Protein AF-A0A6L7SS89-F1 (afdb_monomer)

Mean predicted aligned error: 17.63 Å

Structure (mmCIF, N/CA/C/O backbone):
data_AF-A0A6L7SS89-F1
#
_entry.id   AF-A0A6L7SS89-F1
#
loop_
_atom_site.group_PDB
_atom_site.id
_atom_site.type_symbol
_atom_site.label_atom_id
_atom_site.label_alt_id
_atom_site.label_comp_id
_atom_site.label_asym_id
_atom_site.label_entity_id
_atom_site.label_seq_id
_atom_site.pdbx_PDB_ins_code
_atom_site.Cartn_x
_atom_site.Cartn_y
_atom_site.Cartn_z
_atom_site.occupancy
_atom_site.B_iso_or_equiv
_atom_site.auth_seq_id
_atom_site.auth_comp_id
_atom_site.auth_asym_id
_atom_site.auth_atom_id
_atom_site.pdbx_PDB_model_num
ATOM 1 N N . MET A 1 1 ? 11.963 1.558 8.586 1.00 60.09 1 MET A N 1
ATOM 2 C CA . MET A 1 1 ? 11.588 0.145 8.372 1.00 60.09 1 MET A CA 1
ATOM 3 C C . MET A 1 1 ? 10.521 -0.245 9.372 1.00 60.09 1 MET A C 1
ATOM 5 O O . MET A 1 1 ? 10.834 -0.689 10.477 1.00 60.09 1 MET A O 1
ATOM 9 N N . ALA A 1 2 ? 9.264 -0.023 8.998 1.00 66.81 2 ALA A N 1
ATOM 10 C CA . ALA A 1 2 ? 8.125 -0.410 9.815 1.00 66.81 2 ALA A CA 1
ATOM 11 C C . ALA A 1 2 ? 8.062 -1.941 9.965 1.00 66.81 2 ALA A C 1
ATOM 13 O O . ALA A 1 2 ? 8.276 -2.696 9.013 1.00 66.81 2 ALA A O 1
ATOM 14 N N . ARG A 1 3 ? 7.771 -2.419 11.179 1.00 80.44 3 ARG A N 1
ATOM 15 C CA . ARG A 1 3 ? 7.508 -3.839 11.436 1.00 80.44 3 ARG A CA 1
ATOM 16 C C . ARG A 1 3 ? 6.027 -4.105 11.153 1.00 80.44 3 ARG A C 1
ATOM 18 O O . ARG A 1 3 ? 5.201 -3.844 12.017 1.00 80.44 3 ARG A O 1
ATOM 25 N N . ILE A 1 4 ? 5.719 -4.629 9.968 1.00 88.44 4 ILE A N 1
ATOM 26 C CA . ILE A 1 4 ? 4.383 -5.112 9.585 1.00 88.44 4 ILE A CA 1
ATOM 27 C C . ILE A 1 4 ? 4.368 -6.646 9.608 1.00 88.44 4 ILE A C 1
ATOM 29 O O . ILE A 1 4 ? 5.352 -7.281 9.216 1.00 88.44 4 ILE A O 1
ATOM 33 N N . THR A 1 5 ? 3.281 -7.262 10.074 1.00 91.62 5 THR A N 1
ATOM 34 C CA . THR A 1 5 ? 3.109 -8.718 10.027 1.00 91.62 5 THR A CA 1
ATOM 35 C C . THR A 1 5 ? 1.970 -9.115 9.094 1.00 91.62 5 THR A C 1
ATOM 37 O O . THR A 1 5 ? 1.050 -8.348 8.821 1.00 91.62 5 THR A O 1
ATOM 40 N N . VAL A 1 6 ? 2.006 -10.358 8.609 1.00 90.62 6 VAL A N 1
ATOM 41 C CA . VAL A 1 6 ? 0.923 -10.902 7.772 1.00 90.62 6 VAL A CA 1
ATOM 42 C C . VAL A 1 6 ? -0.401 -10.947 8.539 1.00 90.62 6 VAL A C 1
ATOM 44 O O . VAL A 1 6 ? -1.455 -10.817 7.927 1.00 90.62 6 VAL A O 1
ATOM 47 N N . ASN A 1 7 ? -0.363 -11.113 9.866 1.00 92.88 7 ASN A N 1
ATOM 48 C CA . ASN A 1 7 ? -1.576 -11.171 10.676 1.00 92.88 7 ASN A CA 1
ATOM 49 C C . ASN A 1 7 ? -2.348 -9.847 10.631 1.00 92.88 7 ASN A C 1
ATOM 51 O O . ASN A 1 7 ? -3.558 -9.875 10.451 1.00 92.88 7 ASN A O 1
ATOM 55 N N . ASP A 1 8 ? -1.637 -8.718 10.672 1.00 93.31 8 ASP A N 1
ATOM 56 C CA . ASP A 1 8 ? -2.232 -7.375 10.604 1.00 93.31 8 ASP A CA 1
ATOM 57 C C . ASP A 1 8 ? -2.987 -7.164 9.280 1.00 93.31 8 ASP A C 1
ATOM 59 O O . ASP A 1 8 ? -4.055 -6.563 9.234 1.00 93.31 8 ASP A O 1
ATOM 63 N N . CYS A 1 9 ? -2.469 -7.731 8.188 1.00 93.56 9 CYS A N 1
ATOM 64 C CA . CYS A 1 9 ? -3.127 -7.683 6.883 1.00 93.56 9 CYS A CA 1
ATOM 65 C C . CYS A 1 9 ? -4.353 -8.612 6.809 1.00 93.56 9 CYS A C 1
ATOM 67 O O . CYS A 1 9 ? -5.332 -8.304 6.129 1.00 93.56 9 CYS A O 1
ATOM 69 N N . LEU A 1 10 ? -4.304 -9.761 7.491 1.00 93.69 10 LEU A N 1
ATOM 70 C CA . LEU A 1 10 ? -5.389 -10.747 7.485 1.00 93.69 10 LEU A CA 1
ATOM 71 C C . LEU A 1 10 ? -6.602 -10.322 8.319 1.00 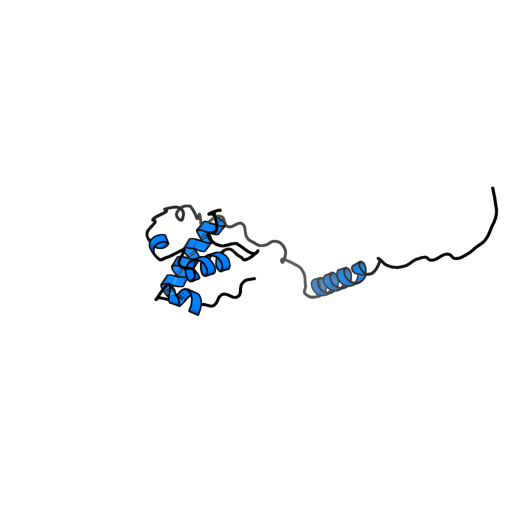93.69 10 LEU A C 1
ATOM 73 O O . LEU A 1 10 ? -7.675 -10.882 8.134 1.00 93.69 10 LEU A O 1
ATOM 77 N N . GLU A 1 11 ? -6.472 -9.309 9.179 1.00 93.50 11 GLU A N 1
ATOM 78 C CA . GLU A 1 11 ? -7.627 -8.671 9.827 1.00 93.50 11 GLU A CA 1
ATOM 79 C C . GLU A 1 11 ? -8.507 -7.890 8.836 1.00 93.50 11 GLU A C 1
ATOM 81 O O . GLU A 1 11 ? -9.667 -7.602 9.132 1.00 93.50 11 GLU A O 1
ATOM 86 N N . LYS A 1 12 ? -7.959 -7.530 7.665 1.00 92.94 12 LYS A N 1
ATOM 87 C CA . LYS A 1 12 ? -8.656 -6.780 6.608 1.00 92.94 12 LYS A CA 1
ATOM 88 C C . LYS A 1 12 ? -8.986 -7.631 5.384 1.00 92.94 12 LYS A C 1
ATOM 90 O O . LYS A 1 12 ? -9.934 -7.319 4.668 1.00 92.94 12 LYS A O 1
ATOM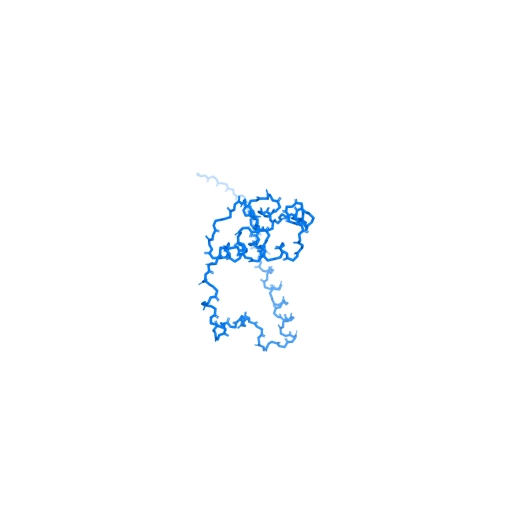 95 N N . VAL A 1 13 ? -8.211 -8.686 5.130 1.00 91.75 13 VAL A N 1
ATOM 96 C CA . VAL A 1 13 ? -8.373 -9.577 3.975 1.00 91.75 13 VAL A CA 1
ATOM 97 C C . VAL A 1 13 ? -8.367 -11.031 4.437 1.00 91.75 13 VAL A C 1
ATOM 99 O O . VAL A 1 13 ? -7.334 -11.558 4.835 1.00 91.75 13 VAL A O 1
ATOM 102 N N . ASP A 1 14 ? -9.494 -11.724 4.292 1.00 88.56 14 ASP A N 1
ATOM 103 C CA . ASP A 1 14 ? -9.659 -13.092 4.811 1.00 88.56 14 ASP A CA 1
ATOM 104 C C . ASP A 1 14 ? -8.817 -14.152 4.072 1.00 88.56 14 ASP A C 1
ATOM 106 O O . ASP A 1 14 ? -8.588 -15.256 4.573 1.00 88.56 14 ASP A O 1
ATOM 110 N N . ASN A 1 15 ? -8.347 -13.847 2.857 1.00 92.94 15 ASN A N 1
ATOM 111 C CA . ASN A 1 15 ? -7.637 -14.792 1.998 1.00 92.94 15 ASN A CA 1
ATOM 112 C C . ASN A 1 15 ? -6.186 -14.362 1.731 1.00 92.94 15 ASN A C 1
ATOM 114 O O . ASN A 1 15 ? -5.919 -13.333 1.114 1.00 92.94 15 ASN A O 1
ATOM 118 N N . ARG A 1 16 ? -5.233 -15.229 2.096 1.00 93.75 16 ARG A N 1
ATOM 119 C CA . ARG A 1 16 ? -3.788 -15.019 1.886 1.00 93.75 16 ARG A CA 1
ATOM 120 C C . ARG A 1 16 ? -3.392 -14.874 0.417 1.00 93.75 16 ARG A C 1
ATOM 122 O O . ARG A 1 16 ? -2.514 -14.078 0.108 1.00 93.75 16 ARG A O 1
ATOM 129 N N . PHE A 1 17 ? -4.020 -15.614 -0.494 1.00 94.69 17 PHE A N 1
ATOM 130 C CA . PHE A 1 17 ? -3.749 -15.469 -1.927 1.00 94.69 17 PHE A CA 1
ATOM 131 C C . PHE A 1 17 ? -4.258 -14.127 -2.443 1.00 94.69 17 PHE A C 1
ATOM 133 O O . PHE A 1 17 ? -3.581 -13.458 -3.219 1.00 94.69 17 PHE A O 1
ATOM 140 N N . GLN A 1 18 ? -5.429 -13.708 -1.967 1.00 93.25 18 GLN A N 1
ATOM 141 C CA . GLN A 1 18 ? -5.991 -12.411 -2.313 1.00 93.25 18 GLN A CA 1
ATOM 142 C C . GLN A 1 18 ? -5.131 -11.267 -1.779 1.00 93.25 18 GLN A C 1
ATOM 144 O O . GLN A 1 18 ? -4.856 -10.335 -2.527 1.00 93.25 18 GLN A O 1
ATOM 149 N N . LEU A 1 19 ? -4.624 -11.380 -0.549 1.00 94.75 19 LEU A N 1
ATOM 150 C CA . LEU A 1 19 ? -3.657 -10.442 0.016 1.00 94.75 19 LEU A CA 1
ATOM 151 C C . LEU A 1 19 ? -2.441 -10.269 -0.902 1.00 94.75 19 LEU A C 1
ATOM 153 O O . LEU A 1 19 ? -2.073 -9.143 -1.223 1.00 94.75 19 LEU A O 1
ATOM 157 N N . VAL A 1 20 ? -1.852 -11.372 -1.376 1.00 95.38 20 VAL A N 1
ATOM 158 C CA . VAL A 1 20 ? -0.710 -11.316 -2.303 1.00 95.38 20 VAL A CA 1
ATOM 159 C C . VAL A 1 20 ? -1.088 -10.604 -3.604 1.00 95.38 20 VAL A C 1
ATOM 161 O O . VAL A 1 20 ? -0.317 -9.772 -4.080 1.00 95.38 20 VAL A O 1
ATOM 164 N N . MET A 1 21 ? -2.271 -10.870 -4.167 1.00 94.38 21 MET A N 1
ATOM 165 C CA . MET A 1 21 ? -2.729 -10.209 -5.396 1.00 94.38 21 MET A CA 1
ATOM 166 C C . MET A 1 21 ? -2.942 -8.700 -5.207 1.00 94.38 21 MET A C 1
ATOM 168 O O . MET A 1 21 ? -2.458 -7.914 -6.022 1.00 94.38 21 MET A O 1
ATOM 172 N N . ILE A 1 22 ? -3.617 -8.293 -4.127 1.00 94.50 22 ILE A N 1
ATOM 173 C CA . ILE A 1 22 ? -3.868 -6.884 -3.783 1.00 94.50 22 ILE A CA 1
ATOM 174 C C . ILE A 1 22 ? -2.536 -6.161 -3.567 1.00 94.50 22 ILE A C 1
ATOM 176 O O . ILE A 1 22 ? -2.275 -5.151 -4.218 1.00 94.50 22 ILE A O 1
ATOM 180 N N . ALA A 1 23 ? -1.659 -6.716 -2.724 1.00 95.12 23 ALA A N 1
ATOM 181 C CA . ALA A 1 23 ? -0.351 -6.140 -2.429 1.00 95.12 23 ALA A CA 1
ATOM 182 C C . ALA A 1 23 ? 0.510 -6.004 -3.690 1.00 95.12 23 ALA A C 1
ATOM 184 O O . ALA A 1 23 ? 1.123 -4.960 -3.903 1.00 95.12 23 ALA A O 1
ATOM 185 N N . SER A 1 24 ? 0.522 -7.016 -4.564 1.00 95.00 24 SER A N 1
ATOM 186 C CA . SER A 1 24 ? 1.275 -6.974 -5.824 1.00 95.00 24 SER A CA 1
ATOM 187 C C . SER A 1 24 ? 0.761 -5.875 -6.750 1.00 95.00 24 SER A C 1
ATOM 189 O O . SER A 1 24 ? 1.555 -5.105 -7.294 1.00 95.00 24 SER A O 1
ATOM 191 N N . LYS A 1 25 ? -0.565 -5.770 -6.915 1.00 94.12 25 LYS A N 1
ATOM 192 C CA . LYS A 1 25 ? -1.173 -4.743 -7.766 1.00 94.12 25 LYS A CA 1
ATOM 193 C C . LYS A 1 25 ? -0.894 -3.347 -7.217 1.00 94.12 25 LYS A C 1
ATOM 195 O O . LYS A 1 25 ? -0.406 -2.497 -7.955 1.00 94.12 25 LYS A O 1
ATOM 200 N N . ARG A 1 26 ? -1.103 -3.145 -5.916 1.00 95.50 26 ARG A N 1
ATOM 201 C CA . ARG A 1 26 ? -0.862 -1.858 -5.265 1.00 95.50 26 ARG A CA 1
ATOM 202 C C . ARG A 1 26 ? 0.607 -1.445 -5.311 1.00 95.50 26 ARG A C 1
ATOM 204 O O . ARG A 1 26 ? 0.914 -0.302 -5.617 1.00 95.50 26 ARG A O 1
ATOM 211 N N . THR A 1 27 ? 1.522 -2.388 -5.098 1.00 95.75 27 THR A N 1
ATOM 212 C CA . THR A 1 27 ? 2.967 -2.145 -5.228 1.00 95.75 27 THR A CA 1
ATOM 213 C C . THR A 1 27 ? 3.317 -1.608 -6.615 1.00 95.75 27 THR A C 1
ATOM 215 O O . THR A 1 27 ? 4.096 -0.666 -6.723 1.00 95.75 27 THR A O 1
ATOM 218 N N . ARG A 1 28 ? 2.732 -2.172 -7.682 1.00 93.81 28 ARG A N 1
ATOM 219 C CA . ARG A 1 28 ? 2.949 -1.680 -9.051 1.00 93.81 28 ARG A CA 1
ATOM 220 C C . ARG A 1 28 ? 2.426 -0.262 -9.239 1.00 93.81 28 ARG A C 1
ATOM 222 O O . ARG A 1 28 ? 3.128 0.544 -9.830 1.00 93.81 28 ARG A O 1
ATOM 229 N N . GLU A 1 29 ? 1.243 0.057 -8.718 1.00 93.19 29 GLU A N 1
ATOM 230 C CA . GLU A 1 29 ? 0.721 1.429 -8.762 1.00 93.19 29 GLU A CA 1
ATOM 231 C C . GLU A 1 29 ? 1.681 2.417 -8.089 1.00 93.19 29 GLU A C 1
ATOM 233 O O . GLU A 1 29 ? 1.996 3.450 -8.672 1.00 93.19 29 GLU A O 1
ATOM 238 N N . LEU A 1 30 ? 2.207 2.073 -6.910 1.00 94.38 30 LEU A N 1
ATOM 239 C CA . LEU A 1 30 ? 3.187 2.897 -6.195 1.00 94.38 30 LEU A CA 1
ATOM 240 C C . LEU A 1 30 ? 4.494 3.066 -6.989 1.00 94.38 30 LEU A C 1
ATOM 242 O O . LEU A 1 30 ? 5.052 4.157 -7.028 1.00 94.38 30 LEU A O 1
ATOM 246 N N . ILE A 1 31 ? 4.969 2.012 -7.662 1.00 92.81 31 ILE A N 1
ATOM 247 C CA . ILE A 1 31 ? 6.152 2.084 -8.540 1.00 92.81 31 ILE A CA 1
ATOM 248 C C . ILE A 1 31 ? 5.896 2.994 -9.750 1.00 92.81 31 ILE A C 1
ATOM 250 O O . ILE A 1 31 ? 6.785 3.738 -10.151 1.00 92.81 31 ILE A O 1
ATOM 254 N N . LEU A 1 32 ? 4.680 2.974 -10.303 1.00 92.38 32 LEU A N 1
ATOM 255 C CA . LEU A 1 32 ? 4.261 3.847 -11.405 1.00 92.38 32 LEU A CA 1
ATOM 256 C C . LEU A 1 32 ? 4.001 5.301 -10.965 1.00 92.38 32 LEU A C 1
ATOM 258 O O . LEU A 1 32 ? 3.578 6.118 -11.780 1.00 92.38 32 LEU A O 1
ATOM 262 N N . GLY A 1 33 ? 4.261 5.637 -9.697 1.00 92.19 33 GLY A N 1
ATOM 263 C CA . GLY A 1 33 ? 4.142 6.993 -9.168 1.00 92.19 33 GLY A CA 1
ATOM 264 C C . GLY A 1 33 ? 2.777 7.327 -8.570 1.00 92.19 33 GLY A C 1
ATOM 265 O O . GLY A 1 33 ? 2.477 8.505 -8.387 1.00 92.19 33 GLY A O 1
ATOM 266 N N . ALA A 1 34 ? 1.939 6.330 -8.261 1.00 93.56 34 ALA A N 1
ATOM 267 C CA . ALA A 1 34 ? 0.740 6.575 -7.467 1.00 93.56 34 ALA A CA 1
ATOM 268 C C . ALA A 1 34 ? 1.115 7.099 -6.073 1.00 93.56 34 ALA A C 1
ATOM 270 O O . ALA A 1 34 ? 2.085 6.644 -5.463 1.00 93.56 34 ALA A O 1
ATOM 271 N N . GLU A 1 35 ? 0.314 8.028 -5.552 1.00 95.19 35 GLU A N 1
ATOM 272 C CA . GLU A 1 35 ? 0.544 8.577 -4.219 1.00 95.19 35 GLU A CA 1
ATOM 273 C C . GLU A 1 35 ? 0.309 7.507 -3.135 1.00 95.19 35 GLU A C 1
ATOM 275 O O . GLU A 1 35 ? -0.707 6.790 -3.176 1.00 95.19 35 GLU A O 1
ATOM 280 N N . PRO A 1 36 ? 1.236 7.376 -2.167 1.00 96.00 36 PRO A N 1
ATOM 281 C CA . PRO A 1 36 ? 1.043 6.519 -1.011 1.00 96.00 36 PRO A CA 1
ATOM 282 C C . PRO A 1 36 ? 0.001 7.132 -0.069 1.00 96.00 36 PRO A C 1
ATOM 284 O O . PRO A 1 36 ? -0.032 8.341 0.154 1.00 96.00 36 PRO A O 1
ATOM 287 N N . LEU A 1 37 ? -0.854 6.283 0.494 1.00 95.75 37 LEU A N 1
ATOM 288 C CA . LEU A 1 37 ? -1.916 6.672 1.428 1.00 95.75 37 LEU A CA 1
ATOM 289 C C . LEU A 1 37 ? -1.437 6.692 2.885 1.00 95.75 37 LEU A C 1
ATOM 291 O O . LEU A 1 37 ? -2.133 7.205 3.758 1.00 95.75 37 LEU A O 1
ATOM 295 N N . VAL A 1 38 ? -0.250 6.140 3.134 1.00 94.00 38 VAL A N 1
ATOM 296 C CA . VAL A 1 38 ? 0.453 6.154 4.420 1.00 94.00 38 VAL A CA 1
ATOM 297 C C . VAL A 1 38 ? 1.796 6.857 4.258 1.00 94.00 38 VAL A C 1
ATOM 299 O O . VAL A 1 38 ? 2.335 6.919 3.151 1.00 94.00 38 VAL A O 1
ATOM 302 N N . ASP A 1 39 ? 2.359 7.363 5.355 1.00 93.19 39 ASP A N 1
ATOM 303 C CA . ASP A 1 39 ? 3.701 7.947 5.328 1.00 93.19 39 ASP A CA 1
ATOM 304 C C . ASP A 1 39 ? 4.726 6.872 4.912 1.00 93.19 39 ASP A C 1
ATOM 306 O O . ASP A 1 39 ? 4.835 5.837 5.585 1.00 93.19 39 ASP A O 1
ATOM 310 N N . PRO A 1 40 ? 5.466 7.074 3.804 1.00 88.44 40 PRO A N 1
ATOM 311 C CA . PRO A 1 40 ? 6.410 6.088 3.316 1.00 88.44 40 PRO A CA 1
ATOM 312 C C . PRO A 1 40 ? 7.528 5.773 4.312 1.00 88.44 40 PRO A C 1
ATOM 314 O O . PRO A 1 40 ? 8.064 4.680 4.220 1.00 88.44 40 PRO A O 1
ATOM 317 N N . GLU A 1 41 ? 7.905 6.660 5.246 1.00 89.62 41 GLU A N 1
ATOM 318 C CA . GLU A 1 41 ? 8.945 6.404 6.274 1.00 89.62 41 GLU A CA 1
ATOM 319 C C . GLU A 1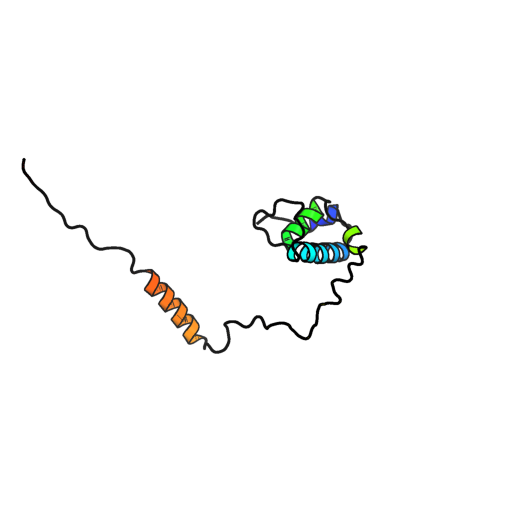 41 ? 10.267 5.777 5.738 1.00 89.62 41 GLU A C 1
ATOM 321 O O . GLU A 1 41 ? 11.006 5.099 6.462 1.00 89.62 41 GLU A O 1
ATOM 326 N N . GLY A 1 42 ? 10.583 5.975 4.450 1.00 88.44 42 GLY A N 1
ATOM 327 C CA . GLY A 1 42 ? 11.720 5.338 3.767 1.00 88.44 42 GLY A CA 1
ATOM 328 C C . GLY A 1 42 ? 11.564 3.832 3.493 1.00 88.44 42 GLY A C 1
ATOM 329 O O . GLY A 1 42 ? 12.551 3.147 3.220 1.00 88.44 42 GLY A O 1
ATOM 330 N N . ASP A 1 43 ? 10.351 3.294 3.584 1.00 92.12 43 ASP A N 1
ATOM 331 C CA . ASP A 1 43 ? 10.019 1.905 3.297 1.00 92.12 43 ASP A CA 1
ATOM 332 C C . ASP A 1 43 ? 9.920 1.638 1.783 1.00 92.12 43 ASP A C 1
ATOM 334 O O . ASP A 1 43 ? 9.633 2.512 0.964 1.00 92.12 43 ASP A O 1
ATOM 338 N N . LYS A 1 44 ? 10.142 0.378 1.390 1.00 93.56 44 LYS A N 1
ATOM 339 C CA . LYS A 1 44 ? 9.962 -0.058 -0.003 1.00 93.56 44 LYS A CA 1
ATOM 340 C C . LYS A 1 44 ? 8.472 -0.034 -0.384 1.00 93.56 44 LYS A C 1
ATOM 342 O O . LYS A 1 44 ? 7.643 -0.339 0.476 1.00 93.56 44 LYS A O 1
ATOM 347 N N . PRO A 1 45 ? 8.120 0.162 -1.671 1.00 94.94 45 PRO A N 1
ATOM 348 C CA . PRO A 1 45 ? 6.727 0.169 -2.136 1.00 94.94 45 PRO A CA 1
ATOM 349 C C . PRO A 1 45 ? 5.901 -1.045 -1.688 1.00 94.94 45 PRO A C 1
ATOM 351 O O . PRO A 1 45 ? 4.735 -0.909 -1.340 1.00 94.94 45 PRO A O 1
ATOM 354 N N . THR A 1 46 ? 6.513 -2.230 -1.612 1.00 94.62 46 THR A N 1
ATOM 355 C CA . THR A 1 46 ? 5.844 -3.445 -1.119 1.00 94.62 46 THR A CA 1
ATOM 356 C C . THR A 1 46 ? 5.430 -3.346 0.348 1.00 94.62 46 THR A C 1
ATOM 358 O O . THR A 1 46 ? 4.361 -3.815 0.724 1.00 94.62 46 THR A O 1
ATOM 361 N N . VAL A 1 47 ? 6.269 -2.741 1.188 1.00 94.81 47 VAL A N 1
ATOM 362 C CA . VAL A 1 47 ? 5.980 -2.568 2.618 1.00 94.81 47 VAL A CA 1
ATOM 363 C C . VAL A 1 47 ? 4.916 -1.490 2.805 1.00 94.81 47 VAL A C 1
ATOM 365 O O . VAL A 1 47 ? 3.998 -1.691 3.594 1.00 94.81 47 VAL A O 1
ATOM 368 N N . ILE A 1 48 ? 4.983 -0.407 2.026 1.00 95.50 48 ILE A N 1
ATOM 369 C CA . ILE A 1 48 ? 3.957 0.644 2.000 1.00 95.50 48 ILE A CA 1
ATOM 370 C C . ILE A 1 48 ? 2.596 0.042 1.626 1.00 95.50 48 ILE A C 1
ATOM 372 O O . ILE A 1 48 ? 1.638 0.209 2.372 1.00 95.50 48 ILE A O 1
ATOM 376 N N . ALA A 1 49 ? 2.523 -0.751 0.552 1.00 95.81 49 ALA A N 1
ATOM 377 C CA . ALA A 1 49 ? 1.286 -1.419 0.144 1.00 95.81 49 ALA A CA 1
ATOM 378 C C . ALA A 1 49 ? 0.710 -2.329 1.246 1.00 95.81 49 ALA A C 1
ATOM 380 O O . ALA A 1 49 ? -0.494 -2.331 1.482 1.00 95.81 49 ALA A O 1
ATOM 381 N N . LEU A 1 50 ? 1.552 -3.095 1.952 1.00 95.44 50 LEU A N 1
ATOM 382 C CA . LEU A 1 50 ? 1.095 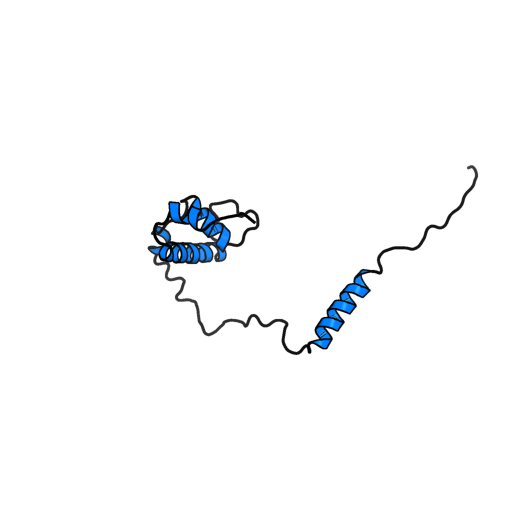-3.940 3.063 1.00 95.44 50 LEU A CA 1
ATOM 383 C C . LEU A 1 50 ? 0.581 -3.119 4.255 1.00 95.44 50 LEU A C 1
ATOM 385 O O . LEU A 1 50 ? -0.393 -3.524 4.886 1.00 95.44 50 LEU A O 1
ATOM 389 N N . ARG A 1 51 ? 1.190 -1.963 4.544 1.00 95.38 51 ARG A N 1
ATOM 390 C CA . ARG A 1 51 ? 0.704 -1.031 5.575 1.00 95.38 51 ARG A CA 1
ATOM 391 C C . ARG A 1 51 ? -0.651 -0.439 5.197 1.00 95.38 51 ARG A C 1
ATOM 393 O O . ARG A 1 51 ? -1.565 -0.474 6.010 1.00 95.38 51 ARG A O 1
ATOM 400 N N . GLU A 1 52 ? -0.810 0.013 3.954 1.00 95.50 52 GLU A N 1
ATOM 401 C CA . GLU A 1 52 ? -2.093 0.515 3.448 1.00 95.50 52 GLU A CA 1
ATOM 402 C C . GLU A 1 52 ? -3.204 -0.545 3.548 1.00 95.50 52 GLU A C 1
ATOM 404 O O . GLU A 1 52 ? -4.338 -0.225 3.908 1.00 95.50 52 GLU A O 1
ATOM 409 N N . ILE A 1 53 ? -2.882 -1.816 3.271 1.00 95.88 53 ILE A N 1
ATOM 410 C CA . ILE A 1 53 ? -3.827 -2.933 3.415 1.00 95.88 53 ILE A CA 1
ATOM 411 C C . ILE A 1 53 ? -4.162 -3.181 4.888 1.00 95.88 53 ILE A C 1
ATOM 413 O O . ILE A 1 53 ? -5.334 -3.343 5.208 1.00 95.88 53 ILE A O 1
ATOM 417 N N . ALA A 1 54 ? -3.178 -3.186 5.792 1.00 94.88 54 ALA A N 1
ATOM 418 C CA . ALA A 1 54 ? -3.412 -3.386 7.225 1.00 94.88 54 ALA A CA 1
ATOM 419 C C . ALA A 1 54 ? -4.243 -2.251 7.858 1.00 94.88 54 ALA A C 1
ATOM 421 O O . ALA A 1 54 ? -5.082 -2.496 8.726 1.00 94.88 54 ALA A O 1
ATOM 422 N N . GLU A 1 55 ? -4.081 -1.016 7.377 1.00 94.56 55 GLU A N 1
ATOM 423 C CA . GLU A 1 55 ? -4.912 0.128 7.773 1.00 94.56 55 GLU A CA 1
ATOM 424 C C . GLU A 1 55 ? -6.316 0.098 7.138 1.00 94.56 55 GLU A C 1
ATOM 426 O O . GLU A 1 55 ? -7.217 0.810 7.581 1.00 94.56 55 GLU A O 1
ATOM 431 N N . GLY A 1 56 ? -6.550 -0.781 6.155 1.00 94.38 56 GLY A N 1
ATOM 432 C CA . GLY A 1 56 ? -7.825 -0.906 5.445 1.00 94.38 56 GLY A CA 1
ATOM 433 C C . GLY A 1 56 ? -8.078 0.215 4.433 1.00 94.38 56 GLY A C 1
ATOM 434 O O . GLY A 1 56 ? -9.228 0.469 4.084 1.00 94.38 56 GLY A O 1
ATOM 435 N N . LEU A 1 57 ? -7.019 0.892 3.979 1.00 95.25 57 LEU A N 1
ATOM 436 C CA . LEU A 1 57 ? -7.078 1.953 2.967 1.00 95.25 57 LEU A CA 1
ATOM 437 C C . LEU A 1 57 ? -7.109 1.387 1.541 1.00 95.25 57 LEU A C 1
ATOM 439 O O . LEU A 1 57 ? -7.595 2.042 0.621 1.00 95.25 57 LEU A O 1
ATOM 443 N N . VAL A 1 58 ? -6.596 0.166 1.363 1.00 94.44 58 VAL A N 1
ATOM 444 C CA . VAL A 1 58 ? -6.591 -0.575 0.097 1.00 94.44 58 VAL A CA 1
ATOM 445 C C . VAL A 1 58 ? -7.243 -1.936 0.309 1.00 94.44 58 VAL A C 1
ATOM 447 O O . VAL A 1 58 ? -6.885 -2.671 1.228 1.00 94.44 58 VAL A O 1
ATOM 450 N N . ASP A 1 59 ? -8.180 -2.287 -0.568 1.00 91.62 59 ASP A N 1
ATOM 451 C CA . ASP A 1 59 ? -8.965 -3.517 -0.502 1.00 91.62 59 ASP A CA 1
ATOM 452 C C . ASP A 1 59 ? -9.007 -4.250 -1.856 1.00 91.62 59 ASP A C 1
ATOM 454 O O . ASP A 1 59 ? -8.308 -3.911 -2.814 1.00 91.62 59 ASP A O 1
ATOM 458 N N . ALA A 1 60 ? -9.845 -5.284 -1.949 1.00 91.31 60 ALA A N 1
ATOM 459 C CA . ALA A 1 60 ? -9.998 -6.086 -3.157 1.00 91.31 60 ALA A CA 1
ATOM 460 C C . ALA A 1 60 ? -10.539 -5.308 -4.370 1.00 91.31 60 ALA A C 1
ATOM 462 O O . ALA A 1 60 ? -10.353 -5.776 -5.495 1.00 91.31 60 ALA A O 1
ATOM 463 N N . SER A 1 61 ? -11.151 -4.132 -4.181 1.00 90.50 61 SER A N 1
ATOM 464 C CA . SER A 1 61 ? -11.696 -3.328 -5.285 1.00 90.50 61 SER A CA 1
ATOM 465 C C . SER A 1 61 ? -10.609 -2.874 -6.262 1.00 90.50 61 SER A C 1
ATOM 467 O O . SER A 1 61 ? -10.869 -2.695 -7.455 1.00 90.50 61 SER A O 1
ATOM 469 N N . ILE A 1 62 ? -9.356 -2.781 -5.794 1.00 89.19 62 ILE A N 1
ATOM 470 C CA . ILE A 1 62 ? -8.207 -2.500 -6.654 1.00 89.19 62 ILE A CA 1
ATOM 471 C C . ILE A 1 62 ? -8.098 -3.526 -7.780 1.00 89.19 62 ILE A C 1
ATOM 473 O O . ILE A 1 62 ? -7.696 -3.169 -8.881 1.00 89.19 62 ILE A O 1
ATOM 477 N N . LEU A 1 63 ? -8.492 -4.786 -7.557 1.00 87.44 63 LEU A N 1
ATOM 478 C CA . LEU A 1 63 ? -8.384 -5.866 -8.538 1.00 87.44 63 LEU A CA 1
ATOM 479 C C . LEU A 1 63 ? -9.378 -5.709 -9.695 1.00 87.44 63 LEU A C 1
ATOM 481 O O . LEU A 1 63 ? -9.023 -6.052 -10.818 1.00 87.44 63 LEU A O 1
ATOM 485 N N . GLU A 1 64 ? -10.554 -5.127 -9.453 1.00 83.12 64 GLU A N 1
ATOM 486 C CA . GLU A 1 64 ? -11.637 -4.997 -10.442 1.00 83.12 64 GLU A CA 1
ATOM 487 C C . GLU A 1 64 ? -11.364 -3.939 -11.513 1.00 83.12 64 GLU A C 1
ATOM 489 O O . GLU A 1 64 ? -11.909 -4.004 -12.616 1.00 83.12 64 GLU A O 1
ATOM 494 N N . LYS A 1 65 ? -10.498 -2.961 -11.220 1.00 65.00 65 LYS A N 1
ATOM 495 C CA . LYS A 1 65 ? -10.070 -1.980 -12.218 1.00 65.00 65 LYS A CA 1
ATOM 496 C C . LYS A 1 65 ? -9.233 -2.688 -13.284 1.00 65.00 65 LYS A C 1
ATOM 498 O O . LYS A 1 65 ? -8.030 -2.898 -13.096 1.00 65.00 65 LYS A O 1
ATOM 503 N N . ASN A 1 66 ? -9.878 -3.040 -14.396 1.00 58.28 66 ASN A N 1
ATOM 504 C CA . ASN A 1 66 ? -9.247 -3.424 -15.657 1.00 58.28 66 ASN A CA 1
ATOM 505 C C . ASN A 1 66 ? -8.493 -2.213 -16.216 1.00 58.28 66 ASN A C 1
ATOM 507 O O . ASN A 1 66 ? -8.950 -1.545 -17.139 1.00 58.28 66 ASN A O 1
ATOM 511 N N . ASN A 1 67 ? -7.359 -1.878 -15.609 1.00 56.69 67 ASN A N 1
ATOM 512 C CA . ASN A 1 67 ? -6.397 -1.010 -16.252 1.00 56.69 67 ASN A CA 1
ATOM 513 C C . ASN A 1 67 ? -5.580 -1.930 -17.163 1.00 56.69 67 ASN A C 1
ATOM 515 O O . ASN A 1 67 ? -4.689 -2.632 -16.682 1.00 56.69 67 ASN A O 1
ATOM 519 N N . ASN A 1 68 ? -5.936 -1.977 -18.450 1.00 51.53 68 ASN A N 1
ATOM 520 C CA . ASN A 1 68 ? -5.179 -2.626 -19.528 1.00 51.53 68 ASN A CA 1
ATOM 521 C C . ASN A 1 68 ? -3.823 -1.921 -19.738 1.00 51.53 68 ASN A C 1
ATOM 523 O O . ASN A 1 68 ? -3.514 -1.439 -20.818 1.00 51.53 68 ASN A O 1
ATOM 527 N N . MET A 1 69 ? -3.026 -1.801 -18.680 1.00 49.62 69 MET A N 1
ATOM 528 C CA . MET A 1 69 ? -1.697 -1.191 -18.695 1.00 49.62 69 MET A CA 1
ATOM 529 C C . MET A 1 69 ? -0.600 -2.256 -18.519 1.00 49.62 69 MET A C 1
ATOM 531 O O . MET A 1 69 ? 0.571 -1.927 -18.404 1.00 49.62 69 MET A O 1
ATOM 535 N N . LEU A 1 70 ? -0.987 -3.540 -18.491 1.00 52.44 70 LEU A N 1
ATOM 536 C CA . LEU A 1 70 ? -0.091 -4.704 -18.498 1.00 52.44 70 LEU A CA 1
ATOM 537 C C . LEU A 1 70 ? 0.051 -5.350 -19.887 1.00 52.44 70 LEU A C 1
ATOM 539 O O . LEU A 1 70 ? 0.805 -6.310 -20.005 1.00 52.44 70 LEU A O 1
AT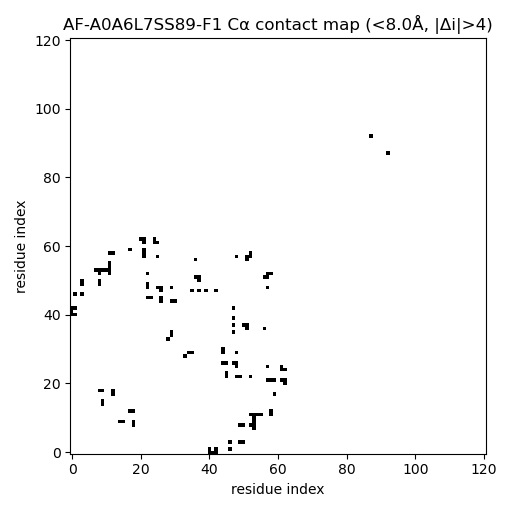OM 543 N N . ASP A 1 71 ? -0.619 -4.823 -20.918 1.00 51.84 71 ASP A N 1
ATOM 544 C CA . ASP A 1 71 ? -0.406 -5.254 -22.311 1.00 51.84 71 ASP A CA 1
ATOM 545 C C . ASP A 1 71 ? 0.826 -4.584 -22.955 1.00 51.84 71 ASP A C 1
ATOM 547 O O . ASP A 1 71 ? 1.171 -4.926 -24.078 1.00 51.84 71 ASP A O 1
ATOM 551 N N . ASP A 1 72 ? 1.511 -3.676 -22.246 1.00 47.88 72 ASP A N 1
ATOM 552 C CA . ASP A 1 72 ? 2.719 -2.978 -22.731 1.00 47.88 72 ASP A CA 1
ATOM 553 C C . ASP A 1 72 ? 4.021 -3.538 -22.118 1.00 47.88 72 ASP A C 1
ATOM 555 O O . ASP A 1 72 ? 5.080 -2.920 -22.183 1.00 47.88 72 ASP A O 1
ATOM 559 N N . PHE A 1 73 ? 3.959 -4.718 -21.486 1.00 48.53 73 PHE A N 1
ATOM 560 C CA . PHE A 1 73 ? 5.161 -5.467 -21.117 1.00 48.53 73 PHE A CA 1
ATOM 561 C C . PHE A 1 73 ? 5.593 -6.304 -22.328 1.00 48.53 73 PHE A C 1
ATOM 563 O O . PHE A 1 73 ? 5.287 -7.494 -22.419 1.00 48.53 73 PHE A O 1
ATOM 570 N N . ASP A 1 74 ? 6.295 -5.674 -23.272 1.00 45.91 74 ASP A N 1
ATOM 571 C CA . ASP A 1 74 ? 7.105 -6.395 -24.252 1.00 45.91 74 ASP A CA 1
ATOM 572 C C . ASP A 1 74 ? 8.129 -7.240 -23.478 1.00 45.91 74 ASP A C 1
ATOM 574 O O . ASP A 1 74 ? 9.158 -6.755 -23.010 1.00 45.91 74 ASP A O 1
ATOM 578 N N . LEU A 1 75 ? 7.851 -8.538 -23.326 1.00 53.28 75 LEU A N 1
ATOM 579 C CA . LEU A 1 75 ? 8.766 -9.522 -22.728 1.00 53.28 75 LEU A CA 1
ATOM 580 C C . LEU A 1 75 ? 10.056 -9.729 -23.555 1.00 53.28 75 LEU A C 1
ATOM 582 O O . LEU A 1 75 ? 10.835 -10.625 -23.236 1.00 53.28 75 LEU A O 1
ATOM 586 N N . ASP A 1 76 ? 10.272 -8.927 -24.600 1.00 55.97 76 ASP A N 1
ATOM 587 C CA . ASP A 1 76 ? 11.429 -8.968 -25.500 1.00 55.97 76 ASP A CA 1
ATOM 588 C C . ASP A 1 76 ? 12.495 -7.897 -25.176 1.00 55.97 76 ASP A C 1
ATOM 590 O O . ASP A 1 76 ? 13.619 -7.980 -25.653 1.00 55.97 76 ASP A O 1
ATOM 594 N N . GLU A 1 77 ? 12.210 -6.921 -24.307 1.00 54.19 77 GLU A N 1
ATOM 595 C CA . GLU A 1 77 ? 13.169 -5.863 -23.941 1.00 54.19 77 GLU A CA 1
ATOM 596 C C . GLU A 1 77 ? 13.236 -5.705 -22.416 1.00 54.19 77 GLU A C 1
ATOM 598 O O . GLU A 1 77 ? 12.748 -4.751 -21.814 1.00 54.19 77 GLU A O 1
ATOM 603 N N . SER A 1 78 ? 13.865 -6.670 -21.747 1.00 50.34 78 SER A N 1
ATOM 604 C CA . SER A 1 78 ? 14.503 -6.373 -20.464 1.00 50.34 78 SER A CA 1
ATOM 605 C C . SER A 1 78 ? 15.970 -6.052 -20.741 1.00 50.34 78 SER A C 1
ATOM 607 O O . SER A 1 78 ? 16.703 -6.973 -21.111 1.00 50.34 78 SER A O 1
ATOM 609 N N . PRO A 1 79 ? 16.452 -4.810 -20.533 1.00 47.94 79 PRO A N 1
ATOM 610 C CA . PRO A 1 79 ? 17.870 -4.603 -20.312 1.00 47.94 79 PRO A CA 1
ATOM 611 C C . PRO A 1 79 ? 18.217 -5.330 -19.012 1.00 47.94 79 PRO A C 1
ATOM 613 O O . PRO A 1 79 ? 17.918 -4.880 -17.909 1.00 47.94 79 PRO A O 1
ATOM 616 N N . MET A 1 80 ? 18.735 -6.541 -19.200 1.00 48.44 80 MET A N 1
ATOM 617 C CA . MET A 1 80 ? 19.674 -7.257 -18.352 1.00 48.44 80 MET A CA 1
ATOM 618 C C . MET A 1 80 ? 20.189 -6.383 -17.195 1.00 48.44 80 MET A C 1
ATOM 620 O O . MET A 1 80 ? 20.980 -5.464 -17.405 1.00 48.44 80 MET A O 1
ATOM 624 N N . TYR A 1 81 ? 19.754 -6.666 -15.965 1.00 52.53 81 TYR A N 1
ATOM 625 C CA . TYR A 1 81 ? 20.482 -6.222 -14.774 1.00 52.53 81 TYR A CA 1
ATOM 626 C C . TYR A 1 81 ? 21.765 -7.063 -14.655 1.00 52.53 81 TYR A C 1
ATOM 628 O O . TYR A 1 81 ? 21.894 -7.844 -13.723 1.00 52.53 81 TYR A O 1
ATOM 636 N N . ASP A 1 82 ? 22.693 -6.900 -15.601 1.00 41.88 82 ASP A N 1
ATOM 637 C CA . ASP A 1 82 ? 24.090 -7.320 -15.472 1.00 41.88 82 ASP A CA 1
ATOM 638 C C . ASP A 1 82 ? 24.986 -6.097 -15.676 1.00 41.88 82 ASP A C 1
ATOM 640 O O . ASP A 1 82 ? 25.433 -5.758 -16.769 1.00 41.88 82 ASP A O 1
ATOM 644 N N . ALA A 1 83 ? 25.224 -5.409 -14.571 1.00 46.56 83 ALA A N 1
ATOM 645 C CA . ALA A 1 83 ? 26.376 -4.553 -14.343 1.00 46.56 83 ALA A CA 1
ATOM 646 C C . ALA A 1 83 ? 26.617 -4.688 -12.828 1.00 46.56 83 ALA A C 1
ATOM 648 O O . ALA A 1 83 ? 25.773 -4.263 -12.050 1.00 46.56 83 ALA A O 1
ATOM 649 N N . GLU A 1 84 ? 27.627 -5.371 -12.288 1.00 46.66 84 GLU A N 1
ATOM 650 C CA . GLU A 1 84 ? 28.995 -5.630 -12.744 1.00 46.66 84 GLU A CA 1
ATOM 651 C C . GLU A 1 84 ? 29.530 -6.926 -12.081 1.00 46.66 84 GLU A C 1
ATOM 653 O O . GLU A 1 84 ? 30.332 -6.864 -11.152 1.00 46.66 84 GLU A O 1
ATOM 658 N N . ILE A 1 85 ? 29.093 -8.120 -12.496 1.00 48.72 85 ILE A N 1
ATOM 659 C CA . ILE A 1 85 ? 29.740 -9.375 -12.051 1.00 48.72 85 ILE A CA 1
ATOM 660 C C . ILE A 1 85 ? 29.896 -10.331 -13.237 1.00 48.72 85 ILE A C 1
ATOM 662 O O . ILE A 1 85 ? 29.343 -11.422 -13.258 1.00 48.72 85 ILE A O 1
ATOM 666 N N . GLU A 1 86 ? 30.673 -9.937 -14.242 1.00 43.72 86 GLU A N 1
ATOM 667 C CA . GLU A 1 86 ? 31.247 -10.908 -15.176 1.00 43.72 86 GLU A CA 1
ATOM 668 C C . GLU A 1 86 ? 32.763 -10.716 -15.245 1.00 43.72 86 GLU A C 1
ATOM 670 O O . GLU A 1 86 ? 33.258 -9.714 -15.758 1.00 43.72 86 GLU A O 1
ATOM 675 N N . GLY A 1 87 ? 33.502 -11.703 -14.722 1.00 52.28 87 GLY A N 1
ATOM 676 C CA . GLY A 1 87 ? 34.920 -11.902 -15.034 1.00 52.28 87 GLY A CA 1
ATOM 677 C C . GLY A 1 87 ? 35.944 -11.710 -13.912 1.00 52.28 87 GLY A C 1
ATOM 678 O O . GLY A 1 87 ? 37.130 -11.815 -14.206 1.00 52.28 87 GLY A O 1
ATOM 679 N N . MET A 1 88 ? 35.546 -11.465 -12.662 1.00 50.22 88 MET A N 1
ATOM 680 C CA . MET A 1 88 ? 36.490 -11.448 -11.533 1.00 50.22 88 MET A CA 1
ATOM 681 C C . MET A 1 88 ? 36.637 -12.848 -10.938 1.00 50.22 88 MET A C 1
ATOM 683 O O . MET A 1 88 ? 35.641 -13.467 -10.564 1.00 50.22 88 MET A O 1
ATOM 687 N N . ASP A 1 89 ? 37.870 -13.356 -10.874 1.00 59.03 89 ASP A N 1
ATOM 688 C CA . ASP A 1 89 ? 38.152 -14.575 -10.123 1.00 59.03 89 ASP A CA 1
ATOM 689 C C . ASP A 1 89 ? 38.027 -14.306 -8.608 1.00 59.03 89 ASP A C 1
ATOM 691 O O . ASP A 1 89 ? 38.161 -13.169 -8.149 1.00 59.03 89 ASP A O 1
ATOM 695 N N . ASP A 1 90 ? 37.722 -15.340 -7.815 1.00 56.91 90 ASP A N 1
ATOM 696 C CA . ASP A 1 90 ? 37.474 -15.205 -6.366 1.00 56.91 90 ASP A CA 1
ATOM 697 C C . ASP A 1 90 ? 38.657 -14.556 -5.605 1.00 56.91 90 ASP A C 1
ATOM 699 O O . ASP A 1 90 ? 38.487 -14.027 -4.504 1.00 56.91 90 ASP A O 1
ATOM 703 N N . THR A 1 91 ? 39.855 -14.555 -6.194 1.00 60.06 91 THR A N 1
ATOM 704 C CA . THR A 1 91 ? 41.075 -13.946 -5.648 1.00 60.06 91 THR A CA 1
ATOM 705 C C . THR A 1 91 ? 41.109 -12.427 -5.837 1.00 60.06 91 THR A C 1
ATOM 707 O O . THR A 1 91 ? 41.619 -11.715 -4.966 1.00 60.06 91 THR A O 1
ATOM 710 N N . ASP A 1 92 ? 40.528 -11.915 -6.923 1.00 58.66 92 ASP A N 1
ATOM 711 C CA . ASP A 1 92 ? 40.470 -10.482 -7.233 1.00 58.66 92 ASP A CA 1
ATOM 712 C C . ASP A 1 92 ? 39.466 -9.732 -6.348 1.00 58.66 92 ASP A C 1
ATOM 714 O O . ASP A 1 92 ? 39.700 -8.580 -5.975 1.00 58.66 92 ASP A O 1
ATOM 718 N N . ILE A 1 93 ? 38.381 -10.393 -5.933 1.00 61.41 93 ILE A N 1
ATOM 719 C CA . ILE A 1 93 ? 37.388 -9.817 -5.011 1.00 61.41 93 ILE A CA 1
ATOM 720 C C . ILE A 1 93 ? 38.006 -9.627 -3.619 1.00 61.41 93 ILE A C 1
ATOM 722 O O . ILE A 1 93 ? 37.852 -8.572 -2.998 1.00 61.41 93 ILE A O 1
ATOM 726 N N . GLU A 1 94 ? 38.762 -10.615 -3.130 1.00 59.97 94 GLU A N 1
ATOM 727 C CA . GLU A 1 94 ? 39.451 -10.511 -1.840 1.00 59.97 94 GLU A CA 1
ATOM 728 C C . GLU A 1 94 ? 40.598 -9.482 -1.892 1.00 59.97 94 GLU A C 1
ATOM 730 O O . GLU A 1 94 ? 40.831 -8.760 -0.918 1.00 59.97 94 GLU A O 1
ATOM 735 N N . GLY A 1 95 ? 41.270 -9.355 -3.043 1.00 61.31 95 GLY A N 1
ATOM 736 C CA . GLY A 1 95 ? 42.260 -8.311 -3.315 1.00 61.31 95 GLY A CA 1
ATOM 737 C C . GLY A 1 95 ? 41.662 -6.901 -3.307 1.00 61.31 95 GLY A C 1
ATOM 738 O O . GLY A 1 95 ? 42.182 -6.024 -2.617 1.00 61.31 95 GLY A O 1
ATOM 739 N N . ALA A 1 96 ? 40.533 -6.696 -3.991 1.00 61.94 96 ALA A N 1
ATOM 740 C CA . ALA A 1 96 ? 39.838 -5.410 -4.060 1.00 61.94 96 ALA A CA 1
ATOM 741 C C . ALA A 1 96 ? 39.279 -4.972 -2.696 1.00 61.94 96 ALA A C 1
ATOM 743 O O . ALA A 1 96 ? 39.420 -3.810 -2.309 1.00 61.94 96 ALA A O 1
ATOM 744 N N . ILE A 1 97 ? 38.717 -5.907 -1.921 1.00 67.38 97 ILE A N 1
ATOM 745 C CA . ILE A 1 97 ? 38.243 -5.636 -0.556 1.00 67.38 97 ILE A CA 1
ATOM 746 C C . ILE A 1 97 ? 39.419 -5.277 0.365 1.00 67.38 97 ILE A C 1
ATOM 748 O O . ILE A 1 97 ? 39.314 -4.340 1.156 1.00 67.38 97 ILE A O 1
ATOM 752 N N . ARG A 1 98 ? 40.568 -5.961 0.251 1.00 64.19 98 ARG A N 1
ATOM 753 C CA . ARG A 1 98 ? 41.774 -5.628 1.032 1.00 64.19 98 ARG A CA 1
ATOM 754 C C . ARG A 1 98 ? 42.362 -4.267 0.651 1.00 64.19 98 ARG A C 1
ATOM 756 O O . ARG A 1 98 ? 42.751 -3.525 1.548 1.00 64.19 98 ARG A O 1
ATOM 763 N N . GLN A 1 99 ? 42.395 -3.926 -0.636 1.00 61.91 99 GLN A N 1
ATOM 764 C CA . GLN A 1 99 ? 42.879 -2.633 -1.133 1.00 61.91 99 GLN A CA 1
ATOM 765 C C . GLN A 1 99 ? 42.009 -1.479 -0.609 1.00 61.91 99 GLN A C 1
ATOM 767 O O . GLN A 1 99 ? 42.534 -0.518 -0.053 1.00 61.91 99 GLN A O 1
ATOM 772 N N . ALA A 1 100 ? 40.681 -1.619 -0.676 1.00 64.88 100 ALA A N 1
ATOM 773 C CA . ALA A 1 100 ? 39.740 -0.615 -0.177 1.00 64.88 100 ALA A CA 1
ATOM 774 C C . ALA A 1 100 ? 39.810 -0.426 1.353 1.00 64.88 100 ALA A C 1
ATOM 776 O O . ALA A 1 100 ? 39.609 0.680 1.852 1.00 64.88 100 ALA A O 1
ATOM 777 N N . 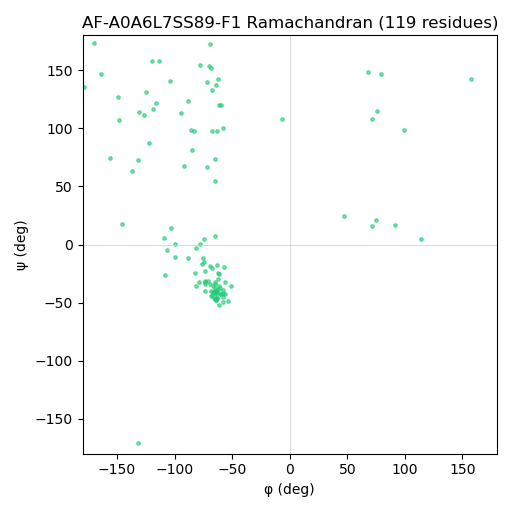ILE A 1 101 ? 40.125 -1.486 2.107 1.00 66.19 101 ILE A N 1
ATOM 778 C CA . ILE A 1 101 ? 40.332 -1.411 3.564 1.00 66.19 101 ILE A CA 1
ATOM 779 C C . ILE A 1 101 ? 41.672 -0.735 3.913 1.00 66.19 101 ILE A C 1
ATOM 781 O O . ILE A 1 101 ? 41.751 -0.056 4.935 1.00 66.19 101 ILE A O 1
ATOM 785 N N . LEU A 1 102 ? 42.709 -0.888 3.082 1.00 55.22 102 LEU A N 1
ATOM 786 C CA . LEU A 1 102 ? 44.033 -0.285 3.298 1.00 55.22 102 LEU A CA 1
ATOM 787 C C . LEU A 1 102 ? 44.108 1.184 2.845 1.00 55.22 102 LEU A C 1
ATOM 789 O O . LEU A 1 102 ? 44.746 1.990 3.512 1.00 55.22 102 LEU A O 1
ATOM 793 N N . GLU A 1 103 ? 43.431 1.561 1.759 1.00 54.00 103 GLU A N 1
ATOM 794 C CA . GLU A 1 103 ? 43.400 2.951 1.267 1.00 54.00 103 GLU A CA 1
ATOM 795 C C . GLU A 1 103 ? 42.480 3.859 2.104 1.00 54.00 103 GLU A C 1
ATOM 797 O O . GLU A 1 103 ? 42.613 5.081 2.084 1.00 54.00 103 GLU A O 1
ATOM 802 N N . GLY A 1 104 ? 41.586 3.273 2.906 1.00 49.81 104 GLY A N 1
ATOM 803 C CA . GLY A 1 104 ? 40.722 3.995 3.839 1.00 49.81 104 GLY A CA 1
ATOM 804 C C . GLY A 1 104 ? 41.393 4.462 5.139 1.00 49.81 104 GLY A C 1
ATOM 805 O O . GLY A 1 104 ? 40.698 5.050 5.968 1.00 49.81 104 GLY A O 1
ATOM 806 N N . SER A 1 105 ? 42.693 4.204 5.362 1.00 50.75 105 SER A N 1
ATOM 807 C CA . SER A 1 105 ? 43.372 4.568 6.622 1.00 50.75 105 SER A CA 1
ATOM 808 C C . SER A 1 105 ? 44.347 5.748 6.563 1.00 50.75 105 SER A C 1
ATOM 810 O O . SER A 1 105 ? 44.808 6.172 7.621 1.00 50.75 105 SER A O 1
ATOM 812 N N . ASP A 1 106 ? 44.626 6.345 5.403 1.00 49.97 106 ASP A N 1
ATOM 813 C CA . ASP A 1 106 ? 45.517 7.517 5.321 1.00 49.97 106 ASP A CA 1
ATOM 814 C C . ASP A 1 106 ? 44.728 8.828 5.412 1.00 49.97 106 ASP A C 1
ATOM 816 O O . ASP A 1 106 ? 44.602 9.606 4.467 1.00 49.97 106 ASP A O 1
ATOM 820 N N . GLY A 1 107 ? 44.168 9.061 6.597 1.00 46.84 107 GLY A N 1
ATOM 821 C CA . GLY A 1 107 ? 43.423 10.273 6.912 1.00 46.84 107 GLY A CA 1
ATOM 822 C C . GLY A 1 107 ? 43.576 10.748 8.348 1.00 46.84 107 GLY A C 1
ATOM 823 O O . GLY A 1 107 ? 42.749 11.540 8.781 1.00 46.84 107 GLY A O 1
ATOM 824 N N . ASP A 1 108 ? 44.591 10.295 9.092 1.00 51.19 108 ASP A N 1
ATOM 825 C CA . ASP A 1 108 ? 44.927 10.945 10.355 1.00 51.19 108 ASP A CA 1
ATOM 826 C C . ASP A 1 108 ? 46.423 10.883 10.711 1.00 51.19 108 ASP A C 1
ATOM 828 O O . ASP A 1 108 ? 47.020 9.817 10.847 1.00 51.19 108 ASP A O 1
ATOM 832 N N . GLN A 1 109 ? 46.950 12.087 10.973 1.00 51.84 109 GLN A N 1
ATOM 833 C CA . GLN A 1 109 ? 48.173 12.465 11.701 1.00 51.84 109 GLN A CA 1
ATOM 834 C C . GLN A 1 109 ? 49.451 12.809 10.915 1.00 51.84 109 GLN A C 1
ATOM 836 O O . GLN A 1 109 ? 50.294 11.964 10.644 1.00 51.84 109 GLN A O 1
ATOM 841 N N . ALA A 1 110 ? 49.684 14.117 10.745 1.00 41.72 110 ALA A N 1
ATOM 842 C CA . ALA A 1 110 ? 50.845 14.841 11.298 1.00 41.72 110 ALA A CA 1
ATOM 843 C C . ALA A 1 110 ? 50.737 16.339 10.916 1.00 41.72 110 ALA A C 1
ATOM 845 O O . ALA A 1 110 ? 50.431 16.663 9.780 1.00 41.72 110 ALA A O 1
ATOM 846 N N . GLY A 1 111 ? 50.973 17.326 11.777 1.00 38.00 111 GLY A N 1
ATOM 847 C CA . GLY A 1 111 ? 51.681 17.260 13.038 1.00 38.00 111 GLY A CA 1
ATOM 848 C C . GLY A 1 111 ? 51.419 18.473 13.925 1.00 38.00 111 GLY A C 1
ATOM 849 O O . GLY A 1 111 ? 51.276 19.611 13.486 1.00 38.00 111 GLY A O 1
ATOM 850 N N . ASN A 1 112 ? 51.417 18.176 15.216 1.00 51.22 112 ASN A N 1
ATOM 851 C CA . ASN A 1 112 ? 51.807 19.093 16.265 1.00 51.22 112 ASN A CA 1
ATOM 852 C C . ASN A 1 112 ? 53.267 19.528 16.031 1.00 51.22 112 ASN A C 1
ATOM 854 O O . ASN A 1 112 ? 54.168 18.688 16.064 1.00 51.22 112 ASN A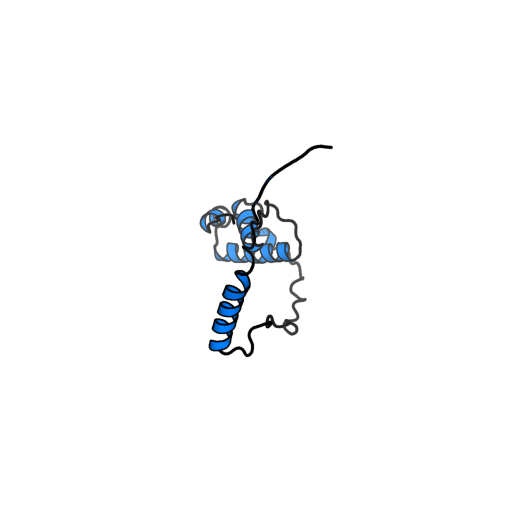 O 1
ATOM 858 N N . SER A 1 113 ? 53.511 20.826 15.854 1.00 52.44 113 SER A N 1
ATOM 859 C CA . SER A 1 113 ? 54.806 21.437 16.154 1.00 52.44 113 SER A CA 1
ATOM 860 C C . SER A 1 113 ? 54.605 22.497 17.227 1.00 52.44 113 SER A C 1
ATOM 862 O O . SER A 1 113 ? 53.888 23.477 17.042 1.00 52.44 113 SER A O 1
ATOM 864 N N . ALA A 1 114 ? 55.238 22.221 18.359 1.00 46.53 114 ALA A N 1
ATOM 865 C CA . ALA A 1 114 ? 55.260 22.976 19.593 1.00 46.53 114 ALA A CA 1
ATOM 866 C C . ALA A 1 114 ? 56.015 24.319 19.510 1.00 46.53 114 ALA A C 1
ATOM 868 O O . ALA A 1 114 ? 56.801 24.538 18.590 1.00 46.53 114 ALA A O 1
ATOM 869 N N . LYS A 1 115 ? 55.881 25.069 20.623 1.00 42.84 115 LYS A N 1
ATOM 870 C CA . LYS A 1 115 ? 56.642 26.242 21.117 1.00 42.84 115 LYS A CA 1
ATOM 871 C C . LYS A 1 115 ? 56.298 27.595 20.489 1.00 42.84 115 LYS A C 1
ATOM 873 O O . LYS A 1 115 ? 56.080 27.660 19.294 1.00 42.84 115 LYS A O 1
ATOM 878 N N . ALA A 1 116 ? 56.355 28.738 21.167 1.00 44.06 116 ALA A N 1
ATOM 879 C CA . ALA A 1 116 ? 56.454 29.226 22.557 1.00 44.06 116 ALA A CA 1
ATOM 880 C C . ALA A 1 116 ? 57.035 30.647 22.394 1.00 44.06 116 ALA A C 1
ATOM 882 O O . ALA A 1 116 ? 57.935 30.782 21.570 1.00 44.06 116 ALA A O 1
ATOM 883 N N . GLU A 1 117 ? 56.584 31.617 23.208 1.00 45.59 117 GLU A N 1
ATOM 884 C CA . GLU A 1 117 ? 57.245 32.931 23.429 1.00 45.59 117 GLU A CA 1
ATOM 885 C C . GLU A 1 117 ? 57.221 33.867 22.190 1.00 45.59 117 GLU A C 1
ATOM 887 O O . GLU A 1 117 ? 57.192 33.412 21.057 1.00 45.59 117 GLU A O 1
ATOM 892 N N . GLU A 1 118 ? 57.168 35.195 22.231 1.00 46.59 118 GLU A N 1
ATOM 893 C CA . GLU A 1 118 ? 57.119 36.260 23.234 1.00 46.59 118 GLU A CA 1
ATOM 894 C C . GLU A 1 118 ? 56.816 37.570 22.450 1.00 46.59 118 GLU A C 1
ATOM 896 O O . GLU A 1 118 ? 56.869 37.572 21.222 1.00 46.59 118 GLU A O 1
ATOM 901 N N . GLU A 1 119 ? 56.584 38.674 23.171 1.00 46.72 119 GLU A N 1
ATOM 902 C CA . GLU A 1 119 ? 56.772 40.078 22.731 1.00 46.72 119 GLU A CA 1
ATOM 903 C C . GLU A 1 119 ? 55.790 40.687 21.697 1.00 46.72 119 GLU A C 1
ATOM 905 O O . GLU A 1 119 ? 55.705 40.308 20.538 1.00 46.72 119 GLU A O 1
ATOM 910 N N . SER A 1 120 ? 54.915 41.607 22.129 1.00 49.16 120 SER A N 1
ATOM 911 C CA . SER A 1 120 ? 55.168 43.063 22.243 1.00 49.16 120 SER A CA 1
ATOM 912 C C . SER A 1 120 ? 55.143 43.793 20.890 1.00 49.16 120 SER A C 1
ATOM 914 O O . SER A 1 120 ? 56.049 43.630 20.077 1.00 49.16 120 SER A O 1
ATOM 916 N N . GLY A 1 121 ? 54.164 44.689 20.716 1.00 41.62 121 GLY A N 1
ATOM 917 C CA . GLY A 1 121 ? 54.113 45.671 19.627 1.00 41.62 121 GLY A CA 1
ATOM 918 C C . GLY A 1 121 ? 52.725 46.238 19.403 1.00 41.62 121 GLY A C 1
ATOM 919 O O . GLY A 1 121 ? 52.036 45.704 18.511 1.00 41.62 121 GLY A O 1
#

Sequence (121 aa):
MARITVNDCLEKVDNRFQLVMIASKRTRELILGAEPLVDPEGDKPTVIALREIAEGLVDASILEKNNNMLDDFDLDESPMYDAEIEGMDDTDIEGAIRQAILEGSDGDQAGNSAKAEEESG

Nearest PDB structures (foldseek):
  4xsx-assembly2_K  TM=7.413E-01  e=2.354E-05  Citrobacter koseri ATCC BAA-895
  6rh3-assembly1_E  TM=9.141E-01  e=1.794E-04  Escherichia coli K-12
  6n62-assembly1_E  TM=7.154E-01  e=1.746E-05  Escherichia coli
  7ye1-assembly1_E  TM=9.162E-01  e=3.156E-03  Caulobacter vibrioides NA1000
  8i24-assembly1_E  TM=8.979E-01  e=9.818E-03  Acetivibrio thermocellus DSM 1313

Radius of gyration: 27.24 Å; Cα contacts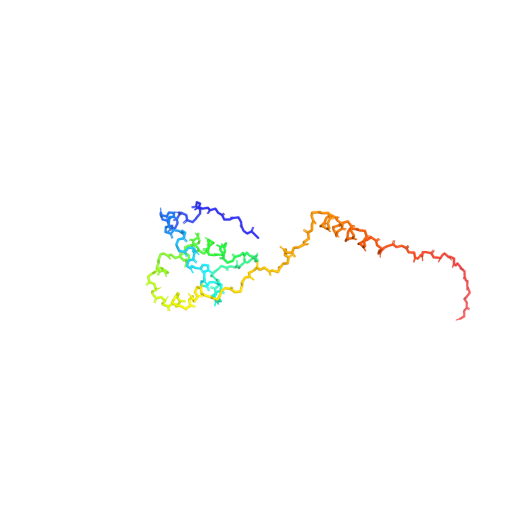 (8 Å, |Δi|>4): 69; chains: 1; bounding box: 69×61×49 Å

pLDDT: mean 73.31, std 20.85, range [38.0, 96.0]

Solvent-accessible surface area (backbone atoms only — not comparable to full-atom values): 8060 Å² total; per-residue (Å²): 111,83,91,80,57,72,66,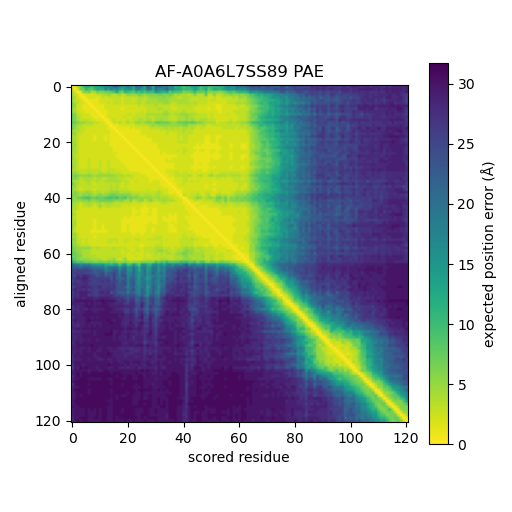53,31,44,79,64,36,93,42,72,69,54,46,53,52,43,33,54,54,47,20,50,43,42,72,75,66,45,83,73,93,54,85,55,75,88,45,55,50,61,56,44,29,46,49,30,25,41,73,61,77,48,59,73,68,68,72,72,59,82,67,87,72,72,81,75,67,61,90,84,71,72,86,70,94,77,82,88,85,83,85,76,55,81,67,53,57,56,47,52,53,51,49,56,62,59,68,71,62,85,80,80,90,86,78,92,80,83,90,77,91,80,83,89,135

Foldseek 3Di:
DDDDDPVLLCVQPVDPVLSVVQLVLQLVCVVVPNDQPDDCPVPRSSVSSSVCSSVVVTDSVSVVPPPVPVVPPPVPDDPDPPPDDDDDDPVVVVVVVVVVVVVVPPPDDDDDDDDDDDDDD

Secondary structure (DSSP, 8-state):
-----HHHHHTT-S-HHHHHHHHHHHHHHHHTTPPPSS--TT--HHHHHHHHHHTTSS-THHHH-----STT--TT------SS-SS--HHHHHHHHHHHHHHTT--S-------------